Protein AF-V5HRP5-F1 (afdb_monomer)

Foldseek 3Di:
DQVVLVVVCVVVVHDSLQKQWDDWDADPVRPDIDTDIDGDPDVVVVVVPPDQVSCVVSVNHDPPPDPDPVVVVVDDDDDDDD

Solvent-accessible surface area (backbone atoms only — not comparable to full-atom values): 5371 Å² total; per-residue (Å²): 108,66,67,60,28,47,52,50,15,63,75,69,75,50,62,47,87,35,40,49,75,46,80,70,45,67,44,93,89,72,84,48,71,52,64,49,73,48,77,46,97,42,63,68,59,45,66,72,71,49,57,66,72,58,34,32,74,71,71,75,34,80,81,73,85,74,68,59,73,80,68,60,77,76,69,77,81,85,87,87,85,134

Radius of gyration: 18.67 Å; Cα contacts (8 Å, |Δi|>4): 65; chains: 1; bounding box: 49×23×58 Å

Organism: Ixodes ricinus (NCBI:txid34613)

InterPro domains:
  IPR001976 Sm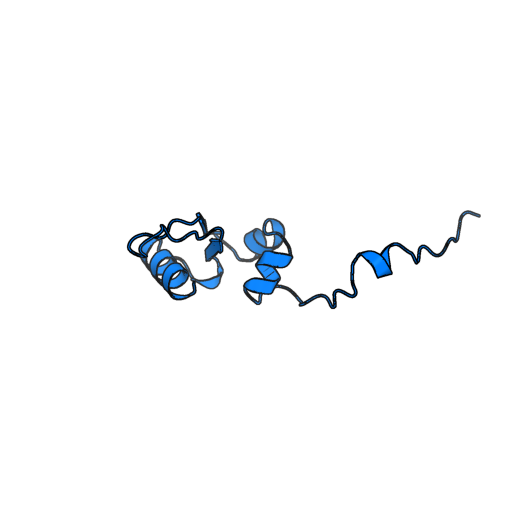all ribosomal subunit protein eS24 [PF01282] (1-59)
  IPR001976 Small ribosomal subunit protein eS24 [PTHR10496] (1-73)
  IPR012678 Ribosomal protein uL23/eL15/eS24 core domain superfamily [SSF54189] (1-67)
  IPR018098 Small ribosomal subunit protein eS24 conserved site [PS00529] (28-50)
  IPR053709 Eukaryotic Ribosomal Protein eS24 [G3DSA:3.30.70.3370] (1-82)

Mean predicted aligned error: 10.66 Å

Secondary structure (DSSP, 8-state):
-HHHHHHHHHHTT--GGGEEEEEEEEPTTSS-EEEEEEE-SSHHHHHHHS-HHHHHHTTSS-------HHHHTT--------

Nearest PDB structures (foldseek):
  7mq9-assembly1_LF  TM=9.231E-01  e=2.481E-08  Homo sapiens
  7oyc-assembly1_Y2  TM=9.367E-01  e=7.645E-08  Xenopus laevis
  9cai-assembly1_AY  TM=9.397E-01  e=1.931E-07  Caenorhabditis elegans
  7nwh-assembly1_YY  TM=8.947E-01  e=5.139E-08  Oryctolagus cuniculus
  8c3a-assembly1_a  TM=9.042E-01  e=4.273E-07  Candida albicans

pLDDT: mean 80.27, std 16.93, range [38.62, 95.56]

Structure (mmCIF, N/CA/C/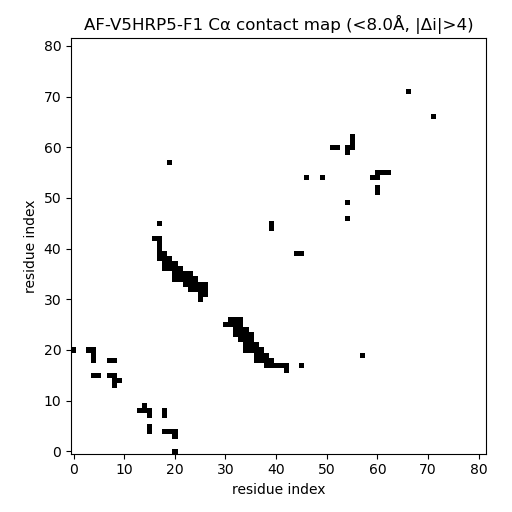O backbone):
data_AF-V5HRP5-F1
#
_entry.id   AF-V5HRP5-F1
#
loop_
_atom_site.group_PDB
_atom_site.id
_atom_site.type_symbol
_atom_site.label_atom_id
_atom_site.label_alt_id
_atom_site.label_comp_id
_atom_site.label_asym_id
_atom_site.label_entity_id
_atom_site.label_seq_id
_atom_site.pdbx_PDB_ins_code
_atom_site.Cartn_x
_atom_site.Cartn_y
_atom_site.Cartn_z
_atom_site.occupancy
_atom_site.B_iso_or_equiv
_atom_site.auth_seq_id
_atom_site.auth_comp_id
_atom_site.auth_asym_id
_atom_site.auth_atom_id
_atom_site.pdbx_PDB_model_num
ATOM 1 N N . LYS A 1 1 ? 0.016 -6.156 7.180 1.00 73.50 1 LYS A N 1
ATOM 2 C CA . LYS A 1 1 ? -0.193 -5.339 5.950 1.00 73.50 1 LYS A CA 1
ATOM 3 C C . LYS A 1 1 ? -1.439 -5.764 5.185 1.00 73.50 1 LYS A C 1
ATOM 5 O O . LYS A 1 1 ? -2.071 -4.893 4.608 1.00 73.50 1 LYS A O 1
ATOM 10 N N . THR A 1 2 ? -1.763 -7.057 5.170 1.00 84.81 2 THR A N 1
ATOM 11 C CA . THR A 1 2 ? -2.962 -7.608 4.526 1.00 84.81 2 THR A CA 1
ATOM 12 C C . THR A 1 2 ? -4.239 -6.914 4.994 1.00 84.81 2 THR A C 1
ATOM 14 O O . THR A 1 2 ? -4.943 -6.376 4.159 1.00 84.81 2 THR A O 1
ATOM 17 N N . GLU A 1 3 ? -4.427 -6.725 6.302 1.00 90.31 3 GLU A N 1
ATOM 18 C CA . GLU A 1 3 ? -5.590 -5.990 6.837 1.00 90.31 3 GLU A CA 1
ATOM 19 C C . GLU A 1 3 ? -5.729 -4.555 6.299 1.00 90.31 3 GLU A C 1
ATOM 21 O O . GLU A 1 3 ? -6.828 -4.076 6.040 1.00 90.31 3 GLU A O 1
ATOM 26 N N . VAL A 1 4 ? -4.611 -3.840 6.114 1.00 91.25 4 VAL A N 1
ATOM 27 C CA . VAL A 1 4 ? -4.633 -2.480 5.550 1.00 91.25 4 VAL A CA 1
ATOM 28 C C . VAL A 1 4 ? -4.991 -2.526 4.064 1.00 91.25 4 VAL A C 1
ATOM 30 O O . VAL A 1 4 ? -5.741 -1.674 3.602 1.00 91.25 4 VAL A O 1
ATOM 33 N N . ARG A 1 5 ? -4.494 -3.529 3.324 1.00 91.06 5 ARG A N 1
ATOM 34 C CA . ARG A 1 5 ? -4.893 -3.773 1.928 1.00 91.06 5 ARG A CA 1
ATOM 35 C C . ARG A 1 5 ? -6.383 -4.069 1.824 1.00 91.06 5 ARG A C 1
ATOM 37 O O . ARG A 1 5 ? -7.038 -3.461 0.994 1.00 91.06 5 ARG A O 1
ATOM 44 N N . GLU A 1 6 ? -6.908 -4.943 2.674 1.00 93.12 6 GLU A N 1
ATOM 45 C CA . GLU A 1 6 ? -8.325 -5.318 2.689 1.00 93.12 6 GLU A CA 1
ATOM 46 C C . GLU A 1 6 ? -9.216 -4.111 2.988 1.00 93.12 6 GLU A C 1
ATOM 48 O O . GLU A 1 6 ? -10.140 -3.823 2.228 1.00 93.12 6 GLU A O 1
ATOM 53 N N . LYS A 1 7 ? -8.883 -3.327 4.021 1.00 94.31 7 LYS A N 1
ATOM 54 C CA . LYS A 1 7 ? -9.615 -2.094 4.346 1.00 94.31 7 LYS A CA 1
ATOM 55 C C . LYS A 1 7 ? -9.591 -1.082 3.203 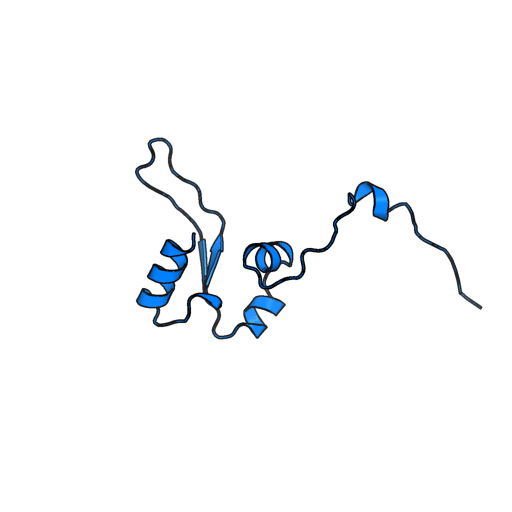1.00 94.31 7 LYS A C 1
ATOM 57 O O . LYS A 1 7 ? -10.633 -0.531 2.871 1.00 94.31 7 LYS A O 1
ATOM 62 N N . LEU A 1 8 ? -8.429 -0.853 2.588 1.00 92.94 8 LEU A N 1
ATOM 63 C CA . LEU A 1 8 ? -8.320 0.045 1.435 1.00 92.94 8 LEU A CA 1
ATOM 64 C C . LEU A 1 8 ? -9.103 -0.490 0.233 1.00 92.94 8 LEU A C 1
ATOM 66 O O . LEU A 1 8 ? -9.786 0.281 -0.431 1.00 92.94 8 LEU A O 1
ATOM 70 N N . SER A 1 9 ? -9.057 -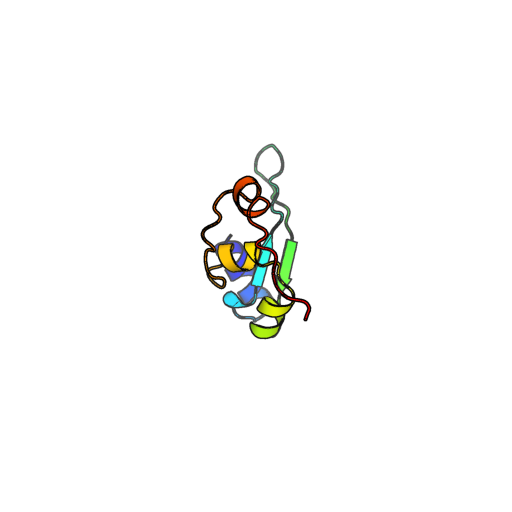1.800 -0.013 1.00 93.69 9 SER A N 1
ATOM 71 C CA . SER A 1 9 ? -9.793 -2.425 -1.110 1.00 93.69 9 SER A CA 1
ATOM 72 C C . SER A 1 9 ? -11.306 -2.260 -0.948 1.00 93.69 9 SER A C 1
ATOM 74 O O . SER A 1 9 ? -11.981 -1.861 -1.890 1.00 93.69 9 SER A O 1
ATOM 76 N N . ALA A 1 10 ? -11.817 -2.411 0.277 1.00 95.00 10 ALA A N 1
ATOM 77 C CA . ALA A 1 10 ? -13.220 -2.169 0.591 1.00 95.00 10 ALA A CA 1
ATOM 78 C C . ALA A 1 10 ? -13.604 -0.681 0.484 1.00 95.00 10 ALA A C 1
ATOM 80 O O . ALA A 1 10 ? -14.656 -0.363 -0.061 1.00 95.00 10 ALA A O 1
ATOM 81 N N . MET A 1 11 ? -12.757 0.240 0.965 1.00 95.56 11 MET A N 1
ATOM 82 C CA . MET A 1 11 ? -13.027 1.687 0.903 1.00 95.56 11 MET A CA 1
ATOM 83 C C . MET A 1 11 ? -13.075 2.223 -0.529 1.00 95.56 11 MET A C 1
ATOM 85 O O . MET A 1 11 ? -13.900 3.080 -0.832 1.00 95.56 11 MET A O 1
ATOM 89 N N . TYR A 1 12 ? -12.186 1.734 -1.394 1.00 93.25 12 TYR A N 1
ATOM 90 C CA . TYR A 1 12 ? -12.061 2.191 -2.780 1.00 93.25 12 TYR A CA 1
ATOM 91 C C . TYR A 1 12 ? -12.728 1.248 -3.791 1.00 93.25 12 TYR A C 1
ATOM 93 O O . TYR A 1 12 ? -12.532 1.412 -4.990 1.00 93.25 12 TYR A O 1
ATOM 101 N N . ASN A 1 13 ? -13.518 0.279 -3.314 1.00 91.81 13 ASN A N 1
ATOM 102 C CA . ASN A 1 13 ? -14.250 -0.698 -4.123 1.00 91.81 13 ASN A CA 1
ATOM 103 C C . ASN A 1 13 ? -13.382 -1.382 -5.196 1.00 91.81 13 ASN A C 1
ATOM 105 O O . ASN A 1 13 ? -13.752 -1.494 -6.364 1.00 91.81 13 ASN A O 1
ATOM 109 N N . THR A 1 14 ? -12.191 -1.800 -4.785 1.00 91.56 14 THR A N 1
ATOM 110 C CA . THR A 1 14 ? -11.208 -2.484 -5.624 1.00 91.56 14 THR A CA 1
ATOM 111 C C . THR A 1 14 ? -10.871 -3.841 -5.017 1.00 91.56 14 THR A C 1
ATOM 113 O O . THR A 1 14 ? -11.309 -4.174 -3.913 1.00 91.56 14 THR A O 1
ATOM 116 N N . THR A 1 15 ? -10.090 -4.648 -5.721 1.00 90.44 15 THR A N 1
ATOM 117 C CA . THR A 1 15 ? -9.653 -5.953 -5.238 1.00 90.44 15 THR A CA 1
ATOM 118 C C . THR A 1 15 ? -8.297 -5.832 -4.526 1.00 90.44 15 THR A C 1
ATOM 120 O O . THR A 1 15 ? -7.452 -5.008 -4.880 1.00 90.44 15 THR A O 1
ATOM 123 N N . PRO A 1 16 ? -8.044 -6.599 -3.452 1.00 90.12 16 PRO A N 1
ATOM 124 C CA . PRO A 1 16 ? -6.855 -6.400 -2.624 1.00 90.12 16 PRO A CA 1
ATOM 125 C C . PRO A 1 16 ? -5.543 -6.752 -3.335 1.00 90.12 16 PRO A C 1
ATOM 127 O O . PRO A 1 16 ? -4.477 -6.390 -2.840 1.00 90.12 16 PRO A O 1
ATOM 130 N N . ASP A 1 17 ? -5.577 -7.494 -4.436 1.00 88.38 17 ASP A N 1
ATOM 131 C CA . ASP A 1 17 ? -4.438 -7.875 -5.280 1.00 88.38 17 ASP A CA 1
ATOM 132 C C . ASP A 1 17 ? -3.831 -6.694 -6.048 1.00 88.38 17 ASP A C 1
ATOM 134 O O . ASP A 1 17 ? -2.612 -6.669 -6.227 1.00 88.38 17 ASP A O 1
ATOM 138 N N . VAL A 1 18 ? -4.630 -5.682 -6.403 1.00 92.25 18 VAL A N 1
ATOM 139 C CA . VAL A 1 18 ? -4.145 -4.462 -7.077 1.00 92.25 18 VAL A CA 1
ATOM 140 C C . VAL A 1 18 ? -3.729 -3.345 -6.107 1.00 92.25 18 VAL A C 1
ATOM 142 O O . VAL A 1 18 ? -3.304 -2.270 -6.532 1.00 92.25 18 VAL A O 1
ATOM 145 N N . VAL A 1 19 ? -3.789 -3.602 -4.793 1.00 93.00 19 VAL A N 1
ATOM 146 C CA . VAL A 1 19 ? -3.411 -2.649 -3.737 1.00 93.00 19 VAL A CA 1
ATOM 147 C C . VAL A 1 19 ? -2.013 -2.958 -3.185 1.00 93.00 19 VAL A C 1
ATOM 149 O O . VAL A 1 19 ? -1.767 -4.000 -2.567 1.00 93.00 19 VAL A O 1
ATOM 152 N N . PHE A 1 20 ? -1.088 -2.008 -3.322 1.00 91.50 20 PHE A N 1
ATOM 153 C CA . PHE A 1 20 ? 0.307 -2.133 -2.893 1.00 91.50 20 PHE A CA 1
ATOM 154 C C . PHE A 1 20 ? 0.635 -1.168 -1.757 1.00 91.50 20 PHE A C 1
ATOM 156 O O . PHE A 1 20 ? 0.791 0.029 -1.971 1.00 91.50 20 PHE A O 1
ATOM 163 N N . CYS A 1 21 ? 0.817 -1.696 -0.540 1.00 92.00 21 CYS A N 1
ATOM 164 C CA . CYS A 1 21 ? 1.118 -0.878 0.639 1.00 92.00 21 CYS A CA 1
ATOM 165 C C . CYS A 1 21 ? 2.591 -0.974 1.088 1.00 92.00 21 CYS A C 1
ATOM 167 O O . CYS A 1 21 ? 3.121 -2.057 1.400 1.00 92.00 21 CYS A O 1
ATOM 169 N N . PHE A 1 22 ? 3.262 0.169 1.229 1.00 90.19 22 PHE A N 1
ATOM 170 C CA . PHE A 1 22 ? 4.687 0.258 1.563 1.00 90.19 22 PHE A CA 1
ATOM 171 C C . PHE A 1 22 ? 5.014 1.440 2.483 1.00 90.19 22 PHE A C 1
ATOM 173 O O . PHE A 1 22 ? 4.159 2.235 2.853 1.00 90.19 22 PHE A O 1
ATOM 180 N N . GLY A 1 23 ? 6.273 1.497 2.929 1.00 91.31 23 GLY A N 1
ATOM 181 C CA . GLY A 1 23 ? 6.780 2.636 3.698 1.00 91.31 23 GLY A CA 1
ATOM 182 C C . GLY A 1 23 ? 6.149 2.846 5.076 1.00 91.31 23 GLY A C 1
ATOM 183 O O . GLY A 1 23 ? 6.261 3.942 5.607 1.00 91.31 23 GLY A O 1
ATOM 184 N N . PHE A 1 24 ? 5.499 1.834 5.661 1.00 92.75 24 PHE A N 1
ATOM 185 C CA . PHE A 1 24 ? 4.900 1.980 6.986 1.00 92.75 24 PHE A CA 1
ATOM 186 C C . PHE A 1 24 ? 5.954 2.291 8.051 1.00 92.75 24 PHE A C 1
ATOM 188 O O . PHE A 1 24 ? 6.927 1.548 8.196 1.00 92.75 24 PHE A O 1
ATOM 195 N N . ARG A 1 25 ? 5.719 3.354 8.820 1.00 93.12 25 ARG A N 1
ATOM 196 C CA . ARG A 1 25 ? 6.451 3.694 10.040 1.00 93.12 25 ARG A CA 1
ATOM 197 C C . ARG A 1 25 ? 5.463 3.905 11.173 1.00 93.12 25 ARG A C 1
ATOM 199 O O . ARG A 1 25 ? 4.502 4.659 11.033 1.00 93.12 25 ARG A O 1
ATOM 206 N N . THR A 1 26 ? 5.718 3.248 12.292 1.00 93.56 26 THR A N 1
ATOM 207 C CA . THR A 1 26 ? 4.942 3.426 13.518 1.00 93.56 26 THR A CA 1
ATOM 208 C C . THR A 1 26 ? 5.585 4.522 14.357 1.00 93.56 26 THR A C 1
ATOM 210 O O . THR A 1 26 ? 6.803 4.533 14.533 1.00 93.56 26 THR A O 1
ATOM 213 N N . GLN A 1 27 ? 4.775 5.459 14.840 1.00 93.81 27 GLN A N 1
ATOM 214 C CA . GLN A 1 27 ? 5.203 6.494 15.772 1.00 93.81 27 GLN A CA 1
ATOM 215 C C . GLN A 1 27 ? 5.625 5.851 17.100 1.00 93.81 27 GLN A C 1
ATOM 217 O O . GLN A 1 27 ? 5.033 4.863 17.540 1.00 93.81 27 GLN A O 1
ATOM 222 N N . PHE A 1 28 ? 6.650 6.415 17.744 1.00 89.94 28 PHE A N 1
ATOM 223 C CA . PHE A 1 28 ? 7.076 5.971 19.068 1.00 89.94 28 PHE A CA 1
ATOM 224 C C . PHE A 1 28 ? 5.899 6.048 20.053 1.00 89.94 28 PHE A C 1
ATOM 226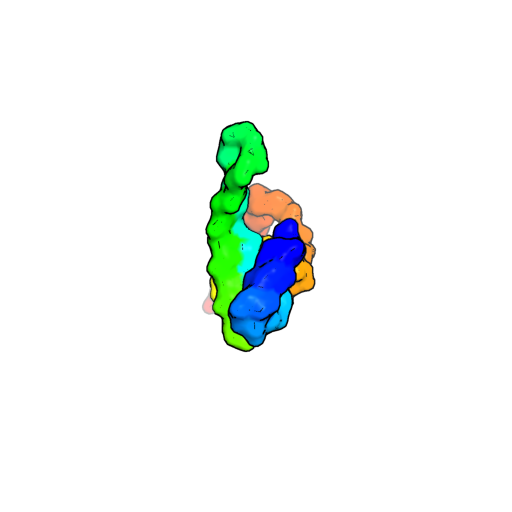 O O . PHE A 1 28 ? 5.170 7.038 20.070 1.00 89.94 28 PHE A O 1
ATOM 233 N N . GLY A 1 29 ? 5.675 4.979 20.820 1.00 92.62 29 GLY A N 1
ATOM 234 C CA . GLY A 1 29 ? 4.487 4.832 21.671 1.00 92.62 29 GLY A CA 1
ATOM 235 C C . GLY A 1 29 ? 3.287 4.131 21.013 1.00 92.62 29 GLY A C 1
ATOM 236 O O . GLY A 1 29 ? 2.285 3.915 21.681 1.00 92.62 29 GLY A O 1
ATOM 237 N N . GLY A 1 30 ? 3.364 3.731 19.736 1.00 88.62 30 GLY A N 1
ATOM 238 C CA . GLY A 1 30 ? 2.481 2.704 19.152 1.00 88.62 30 GLY A CA 1
ATOM 239 C C . GLY A 1 30 ? 1.045 3.116 18.797 1.00 88.62 30 GLY A C 1
ATOM 240 O O . GLY A 1 30 ? 0.297 2.287 18.293 1.00 88.62 30 GLY A O 1
ATOM 241 N N . GLY A 1 31 ? 0.649 4.375 19.007 1.00 91.69 31 GLY A N 1
ATOM 242 C CA . GLY A 1 31 ? -0.730 4.828 18.761 1.00 91.69 31 GLY A CA 1
ATOM 243 C C . GLY A 1 31 ? -1.056 5.207 17.312 1.00 91.69 31 GLY A C 1
ATOM 244 O O . GLY A 1 31 ? -2.226 5.322 16.953 1.00 91.69 31 GLY A O 1
ATOM 245 N N . LYS A 1 32 ? -0.041 5.440 16.469 1.00 93.12 32 LYS A N 1
ATOM 246 C CA . LYS A 1 32 ? -0.219 5.862 15.071 1.00 93.12 32 LYS A CA 1
ATOM 247 C C . LYS A 1 32 ? 0.823 5.214 14.172 1.00 93.12 32 LYS A C 1
ATOM 249 O O . LYS A 1 32 ? 2.005 5.173 14.510 1.00 93.12 32 LYS A O 1
ATOM 254 N N . THR A 1 33 ? 0.397 4.782 12.992 1.00 93.69 33 THR A N 1
ATOM 255 C CA . THR A 1 33 ? 1.279 4.286 11.935 1.00 93.69 33 THR A CA 1
ATOM 256 C C . THR A 1 33 ? 0.942 5.010 10.644 1.00 93.69 33 THR A C 1
ATOM 258 O O . THR A 1 33 ? -0.211 5.019 10.222 1.00 93.69 33 THR A O 1
ATOM 261 N N . SER A 1 34 ? 1.952 5.589 10.005 1.00 93.69 34 SER A N 1
ATOM 262 C CA . SER A 1 34 ? 1.820 6.258 8.709 1.00 93.69 34 SER A CA 1
ATOM 263 C C . SER A 1 34 ? 2.461 5.400 7.629 1.00 93.69 34 SER A C 1
ATOM 265 O O . SER A 1 34 ? 3.470 4.745 7.882 1.00 93.69 34 SER A O 1
ATOM 267 N N . GLY A 1 35 ? 1.905 5.395 6.423 1.00 93.44 35 GLY A N 1
ATOM 268 C CA . GLY A 1 35 ? 2.445 4.659 5.284 1.00 93.44 35 GLY A CA 1
ATOM 269 C C . GLY A 1 35 ? 1.826 5.135 3.978 1.00 93.44 35 GLY A C 1
ATOM 270 O O . GLY A 1 35 ? 0.993 6.037 3.976 1.00 93.44 35 GLY A O 1
ATOM 271 N N . PHE A 1 36 ? 2.234 4.510 2.879 1.00 93.81 36 PHE A N 1
ATOM 272 C CA . PHE A 1 36 ? 1.760 4.834 1.537 1.00 93.81 36 PHE A CA 1
ATOM 273 C C . PHE A 1 36 ? 1.119 3.605 0.894 1.00 93.81 36 PHE A C 1
ATOM 275 O O . PHE A 1 36 ? 1.506 2.464 1.181 1.00 93.81 36 PHE A O 1
ATOM 282 N N . ALA A 1 37 ? 0.153 3.842 0.010 1.00 93.25 37 ALA A N 1
ATOM 283 C CA . ALA A 1 37 ? -0.472 2.812 -0.802 1.00 93.25 37 ALA A CA 1
ATOM 284 C C . ALA A 1 37 ? -0.624 3.291 -2.248 1.00 93.25 37 ALA A C 1
ATOM 286 O O . ALA A 1 37 ? -0.887 4.467 -2.484 1.00 93.25 37 ALA A O 1
ATOM 287 N N . LEU A 1 38 ? -0.452 2.368 -3.189 1.00 93.12 38 LEU A N 1
ATOM 288 C CA . LEU A 1 38 ? -0.763 2.551 -4.604 1.00 93.12 38 LEU A CA 1
ATOM 289 C C . LEU A 1 38 ? -1.878 1.574 -4.966 1.00 93.12 38 LEU A C 1
ATOM 291 O O . LEU A 1 38 ? -1.818 0.406 -4.576 1.00 93.12 38 LEU A O 1
ATOM 295 N N . ILE A 1 39 ? -2.893 2.065 -5.669 1.00 93.25 39 ILE A N 1
ATOM 296 C CA . ILE A 1 39 ? -4.020 1.276 -6.163 1.00 93.25 39 ILE A CA 1
ATOM 297 C C . ILE A 1 39 ? -3.972 1.372 -7.681 1.00 93.25 39 ILE A C 1
ATOM 299 O O . ILE A 1 39 ? -3.988 2.477 -8.222 1.00 93.25 39 ILE A O 1
ATOM 303 N N . TYR A 1 40 ? -3.848 0.228 -8.343 1.00 92.38 40 TYR A N 1
ATOM 304 C CA . TYR A 1 40 ? -3.841 0.139 -9.800 1.00 92.38 40 TYR A CA 1
ATOM 305 C C . TYR A 1 40 ? -5.199 -0.349 -10.307 1.00 92.38 40 TYR A C 1
ATOM 307 O O . TYR A 1 40 ? -5.872 -1.109 -9.618 1.00 92.38 40 TYR A O 1
ATOM 315 N N . ASP A 1 41 ? -5.564 0.024 -11.534 1.00 89.62 41 ASP A N 1
ATOM 316 C CA . ASP A 1 41 ? -6.775 -0.503 -12.180 1.00 89.62 41 ASP A CA 1
ATOM 317 C C . ASP A 1 41 ? -6.606 -1.974 -12.588 1.00 89.62 41 ASP A C 1
ATOM 319 O O . ASP A 1 41 ? -7.552 -2.755 -12.541 1.00 89.62 41 ASP A O 1
ATOM 323 N N . THR A 1 42 ? -5.387 -2.370 -12.982 1.00 89.94 42 THR A N 1
ATOM 324 C CA . THR A 1 42 ? -5.066 -3.744 -13.392 1.00 89.94 42 THR A CA 1
ATOM 325 C C . THR A 1 42 ? -3.719 -4.215 -12.845 1.00 89.94 42 THR A C 1
ATOM 327 O O . THR A 1 42 ? -2.801 -3.428 -12.583 1.00 89.94 42 THR A O 1
ATOM 330 N N . LEU A 1 43 ? -3.566 -5.538 -12.722 1.00 88.06 43 LEU A N 1
ATOM 331 C CA . LEU A 1 43 ? -2.304 -6.165 -12.315 1.00 88.06 43 LEU A CA 1
ATOM 332 C C . LEU A 1 43 ? -1.173 -5.967 -13.333 1.00 88.06 43 LEU A C 1
ATOM 334 O O . LEU A 1 43 ? -0.002 -5.988 -12.951 1.00 88.06 43 LEU A O 1
ATOM 338 N N . ASP A 1 44 ? -1.489 -5.764 -14.611 1.00 89.31 44 ASP A N 1
ATOM 339 C CA . ASP A 1 44 ? -0.478 -5.567 -15.654 1.00 89.31 44 ASP A CA 1
ATOM 340 C C . ASP A 1 44 ? 0.250 -4.235 -15.480 1.00 89.31 44 ASP A C 1
ATOM 342 O O . ASP A 1 44 ? 1.482 -4.174 -15.566 1.00 89.31 44 ASP A O 1
ATOM 346 N N . PHE A 1 45 ? -0.490 -3.176 -15.135 1.00 89.38 45 PHE A N 1
ATOM 347 C CA . PHE A 1 45 ? 0.112 -1.896 -14.775 1.00 89.38 45 PHE A CA 1
ATOM 348 C C . PHE A 1 45 ? 0.954 -2.018 -13.509 1.00 89.38 45 PHE A C 1
ATOM 350 O O . PHE A 1 45 ? 2.089 -1.537 -13.485 1.00 89.38 45 PHE A O 1
ATOM 357 N N . ALA A 1 46 ? 0.457 -2.730 -12.496 1.00 88.56 46 ALA A N 1
ATOM 358 C CA . ALA A 1 46 ? 1.231 -2.971 -11.287 1.00 88.56 46 ALA A CA 1
ATOM 359 C C . ALA A 1 46 ? 2.570 -3.659 -11.603 1.00 88.56 46 ALA A C 1
ATOM 361 O O . ALA A 1 46 ? 3.617 -3.176 -11.183 1.00 88.56 46 ALA A O 1
ATOM 362 N N . LYS A 1 47 ? 2.577 -4.727 -12.412 1.00 87.62 47 LYS A N 1
ATOM 363 C CA . LYS A 1 47 ? 3.808 -5.445 -12.799 1.00 87.62 47 LYS A CA 1
ATOM 364 C C . LYS A 1 47 ? 4.784 -4.592 -13.611 1.00 87.62 47 LYS A C 1
ATOM 366 O O . LYS A 1 47 ? 5.992 -4.781 -13.487 1.00 87.62 47 LYS A O 1
ATOM 371 N N . LYS A 1 48 ? 4.277 -3.673 -14.438 1.00 89.50 48 LYS A N 1
ATOM 372 C CA . LYS A 1 48 ? 5.099 -2.789 -15.276 1.00 89.50 48 LYS A CA 1
ATOM 373 C C . LYS A 1 48 ? 5.787 -1.683 -14.473 1.00 89.50 48 LYS A C 1
ATOM 375 O O . LYS A 1 48 ? 6.923 -1.332 -14.786 1.00 89.50 48 LYS A O 1
ATOM 380 N N . PHE A 1 49 ? 5.101 -1.120 -13.479 1.00 87.94 49 PHE A N 1
ATOM 381 C CA . PHE A 1 49 ? 5.570 0.066 -12.754 1.00 87.94 49 PHE A CA 1
ATOM 382 C C . PHE A 1 49 ? 6.166 -0.237 -11.373 1.00 87.94 49 PHE A C 1
ATOM 384 O O . PHE A 1 49 ? 6.989 0.539 -10.880 1.00 87.94 49 PHE A O 1
ATOM 391 N N . GLU A 1 50 ? 5.786 -1.342 -10.731 1.00 86.62 50 GLU A N 1
ATOM 392 C CA . GLU A 1 50 ? 6.346 -1.714 -9.434 1.00 86.62 50 GLU A CA 1
ATOM 393 C C . GLU A 1 50 ? 7.772 -2.277 -9.570 1.00 86.62 50 GLU A C 1
ATOM 395 O O . GLU A 1 50 ? 8.043 -3.147 -10.401 1.00 86.62 50 GLU A O 1
ATOM 400 N N . PRO A 1 51 ? 8.705 -1.865 -8.697 1.00 89.12 51 PRO A N 1
ATOM 401 C CA . PRO A 1 51 ? 10.004 -2.506 -8.579 1.00 89.12 51 PRO A CA 1
ATOM 402 C C . PRO A 1 51 ? 9.885 -4.006 -8.279 1.00 89.12 51 PRO A C 1
ATOM 404 O O . PRO A 1 51 ? 9.117 -4.417 -7.404 1.00 89.12 51 PRO A O 1
ATOM 407 N N . LYS A 1 52 ? 10.744 -4.821 -8.909 1.00 85.06 52 LYS A N 1
ATOM 408 C CA . LYS A 1 52 ? 10.746 -6.293 -8.776 1.00 85.06 52 LYS A CA 1
ATOM 409 C C . LYS A 1 52 ? 10.687 -6.781 -7.321 1.00 85.06 52 LYS A C 1
ATOM 411 O O . LYS A 1 52 ? 9.916 -7.679 -7.005 1.00 85.06 52 LYS A O 1
ATOM 416 N N . TYR A 1 53 ? 11.429 -6.151 -6.404 1.00 85.38 53 TYR A N 1
ATOM 417 C CA . TYR A 1 53 ? 11.442 -6.548 -4.989 1.00 85.38 53 TYR A CA 1
ATOM 418 C C . TYR A 1 53 ? 10.078 -6.385 -4.290 1.00 85.38 53 TYR A C 1
ATOM 420 O O . TYR A 1 53 ? 9.770 -7.140 -3.363 1.00 85.38 53 TYR A O 1
ATOM 428 N N . ARG A 1 54 ? 9.247 -5.419 -4.715 1.00 86.12 54 ARG A N 1
ATOM 429 C CA . ARG A 1 54 ? 7.885 -5.235 -4.188 1.00 86.12 54 ARG A CA 1
ATOM 430 C C . ARG A 1 54 ? 6.945 -6.302 -4.734 1.00 86.12 54 ARG A C 1
ATOM 432 O O . ARG A 1 54 ? 6.187 -6.877 -3.956 1.00 86.12 54 ARG A O 1
ATOM 439 N N . LEU A 1 55 ? 7.076 -6.650 -6.014 1.00 86.44 55 LEU A N 1
ATOM 440 C CA . LEU A 1 55 ? 6.336 -7.759 -6.622 1.00 86.44 55 LEU A CA 1
ATOM 441 C C . LEU A 1 55 ? 6.637 -9.089 -5.917 1.00 86.44 55 LEU A C 1
ATOM 443 O O . LEU A 1 55 ? 5.707 -9.787 -5.516 1.00 86.44 55 LEU A O 1
ATOM 447 N N . CYS A 1 56 ? 7.912 -9.407 -5.660 1.00 85.44 56 CYS A N 1
ATOM 448 C CA . CYS A 1 56 ? 8.293 -10.620 -4.924 1.00 85.44 56 CYS A CA 1
ATOM 449 C C . CYS A 1 56 ? 7.722 -10.635 -3.496 1.00 85.44 56 CYS A C 1
ATOM 451 O O . CYS A 1 56 ? 7.238 -11.663 -3.026 1.00 85.44 56 CYS A O 1
ATOM 453 N N . ARG A 1 57 ? 7.745 -9.491 -2.795 1.00 83.44 57 ARG A N 1
ATOM 454 C CA . ARG A 1 57 ? 7.188 -9.375 -1.434 1.00 83.44 57 ARG A CA 1
ATOM 455 C C . ARG A 1 57 ? 5.676 -9.604 -1.400 1.00 83.44 57 ARG A C 1
ATOM 457 O O . ARG A 1 57 ? 5.164 -10.090 -0.394 1.00 83.44 57 ARG A O 1
ATOM 464 N N . ASN A 1 58 ? 4.987 -9.250 -2.479 1.00 82.94 58 ASN A N 1
ATOM 465 C CA . ASN A 1 58 ? 3.549 -9.431 -2.634 1.00 82.94 58 ASN A CA 1
ATOM 466 C C . ASN A 1 58 ? 3.179 -10.781 -3.280 1.00 82.94 58 ASN A C 1
ATOM 468 O O . ASN A 1 58 ? 1.998 -11.016 -3.512 1.00 82.94 58 ASN A O 1
ATOM 472 N N . GLY A 1 59 ? 4.152 -11.663 -3.546 1.00 81.31 59 GLY A N 1
ATOM 473 C CA . GLY A 1 59 ? 3.919 -12.990 -4.131 1.00 81.31 59 GLY A CA 1
ATOM 474 C C . GLY A 1 59 ? 3.651 -12.991 -5.639 1.00 81.31 59 GLY A C 1
ATOM 475 O O . GLY A 1 59 ? 3.277 -14.019 -6.185 1.00 81.31 59 GLY A O 1
ATOM 476 N N . LEU A 1 60 ? 3.850 -11.854 -6.312 1.00 81.25 60 LEU A N 1
ATOM 477 C CA . LEU A 1 60 ? 3.592 -11.664 -7.745 1.00 81.25 60 LEU A CA 1
ATOM 478 C C . LEU A 1 60 ? 4.858 -11.753 -8.609 1.00 81.25 60 LEU A C 1
ATOM 480 O O . LEU A 1 60 ? 4.771 -11.704 -9.832 1.00 81.25 60 LEU A O 1
ATOM 484 N N . GLY A 1 61 ? 6.032 -11.827 -7.981 1.00 73.56 61 GLY A N 1
ATOM 485 C CA . GLY A 1 61 ? 7.322 -11.939 -8.654 1.00 73.56 61 GLY A CA 1
ATOM 486 C C . GLY A 1 61 ? 8.057 -13.207 -8.241 1.00 73.56 61 GLY A C 1
ATOM 487 O O . GLY A 1 61 ? 7.982 -13.624 -7.083 1.00 73.56 61 GLY A O 1
ATOM 488 N N . GLU A 1 62 ? 8.814 -13.787 -9.168 1.00 67.81 62 GLU A N 1
ATOM 489 C CA . GLU A 1 62 ? 9.710 -14.901 -8.866 1.00 67.81 62 GLU A CA 1
ATOM 490 C C . GLU A 1 62 ? 10.762 -14.459 -7.846 1.00 67.81 62 GLU A C 1
ATOM 492 O O . GLU A 1 62 ? 11.380 -13.398 -7.977 1.00 67.81 62 GLU A O 1
ATOM 497 N N . LYS A 1 63 ? 10.981 -15.265 -6.802 1.00 61.62 63 LYS A N 1
ATOM 498 C CA . LYS A 1 63 ? 12.121 -15.067 -5.904 1.00 61.62 63 LYS A CA 1
ATOM 499 C C . LYS A 1 63 ? 13.385 -15.4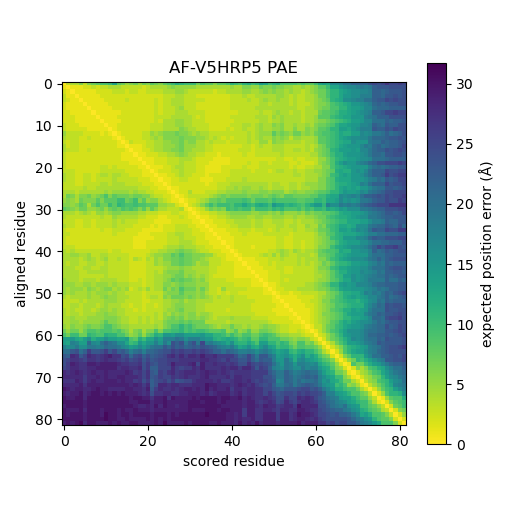02 -6.688 1.00 61.62 63 LYS A C 1
ATOM 501 O O . LYS A 1 63 ? 13.807 -16.554 -6.716 1.00 61.62 63 LYS A O 1
ATOM 506 N N . GLY A 1 64 ? 13.987 -14.397 -7.316 1.00 58.53 64 GLY A N 1
ATOM 507 C CA . GLY A 1 64 ? 15.324 -14.542 -7.875 1.00 58.53 64 GLY A CA 1
ATOM 508 C C . GLY A 1 64 ? 16.258 -15.058 -6.782 1.00 58.53 64 GLY A C 1
ATOM 509 O O . GLY A 1 64 ? 16.342 -14.463 -5.706 1.00 58.53 64 GLY A O 1
ATOM 510 N N . ARG A 1 65 ? 16.932 -16.187 -7.030 1.00 57.06 65 ARG A N 1
ATOM 511 C CA . ARG A 1 65 ? 18.061 -16.632 -6.208 1.00 57.06 65 ARG A CA 1
ATOM 512 C C . ARG A 1 65 ? 19.150 -15.572 -6.330 1.00 57.06 65 ARG A C 1
ATOM 514 O O . ARG A 1 65 ? 19.953 -15.600 -7.255 1.00 57.06 65 ARG A O 1
ATOM 521 N N . THR A 1 66 ? 19.177 -14.619 -5.412 1.00 51.72 66 THR A N 1
ATOM 522 C CA . THR A 1 66 ? 20.301 -13.697 -5.317 1.00 51.72 66 THR A CA 1
ATOM 523 C C . THR A 1 66 ? 21.410 -14.406 -4.554 1.00 51.72 66 THR A C 1
ATOM 525 O O . THR A 1 66 ? 21.489 -14.321 -3.329 1.00 51.72 66 THR A O 1
ATOM 528 N N . GLY A 1 67 ? 22.281 -15.103 -5.288 1.00 56.72 67 GLY A N 1
ATOM 529 C CA . GLY A 1 67 ? 23.694 -15.046 -4.926 1.00 56.72 67 GLY A CA 1
ATOM 530 C C . GLY A 1 67 ? 24.077 -13.567 -4.834 1.00 56.72 67 GLY A C 1
ATOM 531 O O . GLY A 1 67 ? 23.559 -12.748 -5.596 1.00 56.72 67 GLY A O 1
ATOM 532 N N . SER A 1 68 ? 24.874 -13.204 -3.837 1.00 57.91 68 SER A N 1
ATOM 533 C CA . SER A 1 68 ? 25.287 -11.828 -3.549 1.00 57.91 68 SER A CA 1
ATOM 534 C C . SER A 1 68 ? 25.627 -11.083 -4.848 1.00 57.91 68 SER A C 1
ATOM 536 O O . SER A 1 68 ? 26.390 -11.607 -5.654 1.00 57.91 68 SER A O 1
ATOM 538 N N . GLN A 1 69 ? 25.128 -9.856 -5.052 1.00 55.88 69 GLN A N 1
ATOM 539 C CA . GLN A 1 69 ? 25.499 -9.029 -6.221 1.00 55.88 69 GLN A CA 1
ATOM 540 C C . GLN A 1 69 ? 27.028 -8.874 -6.372 1.00 55.88 69 GLN A C 1
ATOM 542 O O . GLN A 1 69 ? 27.527 -8.708 -7.480 1.00 55.88 69 GLN A O 1
ATOM 547 N N . ALA A 1 70 ? 27.781 -9.008 -5.272 1.00 52.88 70 ALA A N 1
ATOM 548 C CA . ALA A 1 70 ? 29.242 -9.049 -5.272 1.00 52.88 70 ALA A CA 1
ATOM 549 C C . ALA A 1 70 ? 29.845 -10.255 -6.028 1.00 52.88 70 ALA A C 1
ATOM 551 O O . ALA A 1 70 ? 30.949 -10.143 -6.540 1.00 52.88 70 ALA A O 1
ATOM 552 N N . ALA A 1 71 ? 29.142 -11.388 -6.120 1.00 51.41 71 ALA A N 1
ATOM 553 C CA . ALA A 1 71 ? 29.618 -12.589 -6.812 1.00 51.41 71 ALA A CA 1
ATOM 554 C C . ALA A 1 71 ? 29.284 -12.597 -8.316 1.00 51.41 71 ALA A C 1
ATOM 556 O O . ALA A 1 71 ? 29.950 -13.284 -9.080 1.00 51.41 71 ALA A O 1
ATOM 557 N N . GLN A 1 72 ? 28.268 -11.839 -8.748 1.00 53.34 72 GLN A N 1
ATOM 558 C CA . GLN A 1 72 ? 27.812 -11.828 -10.147 1.00 53.34 72 GLN A CA 1
ATOM 559 C C . GLN A 1 72 ? 28.574 -10.823 -11.022 1.00 53.34 72 GLN A C 1
ATOM 561 O O . GLN A 1 72 ? 28.683 -11.035 -12.221 1.00 53.34 72 GLN A O 1
ATOM 566 N N . ARG A 1 73 ? 29.164 -9.768 -10.439 1.00 52.31 73 ARG A N 1
ATOM 567 C CA . ARG A 1 73 ? 29.931 -8.759 -11.196 1.00 52.31 73 ARG A CA 1
ATOM 568 C C . ARG A 1 73 ? 31.317 -9.239 -11.666 1.00 52.31 73 ARG A C 1
ATOM 570 O O . ARG A 1 73 ? 31.979 -8.526 -12.406 1.00 52.31 73 ARG A O 1
ATOM 577 N N . THR A 1 74 ? 31.770 -10.415 -11.227 1.00 53.91 74 THR A N 1
ATOM 578 C CA . THR A 1 74 ? 33.110 -10.955 -11.543 1.00 53.91 74 THR A CA 1
ATOM 579 C C . THR A 1 74 ? 33.105 -11.918 -12.738 1.00 53.91 74 THR A C 1
ATOM 581 O O . THR A 1 74 ? 34.165 -12.356 -13.165 1.00 53.91 74 THR A O 1
ATOM 584 N N . GLN A 1 75 ? 31.944 -12.258 -13.303 1.00 49.38 75 GLN A N 1
ATOM 585 C CA . GLN A 1 75 ? 31.854 -13.158 -14.457 1.00 49.38 75 GLN A CA 1
ATOM 586 C C . GLN A 1 75 ? 31.281 -12.411 -15.664 1.00 49.38 75 GLN A C 1
ATOM 588 O O . GLN A 1 75 ? 30.111 -12.551 -15.994 1.00 49.38 75 GLN A O 1
ATOM 593 N N . GLU A 1 76 ? 32.124 -11.606 -16.307 1.00 55.38 76 GLU A N 1
ATOM 594 C CA . GLU A 1 76 ? 31.932 -11.182 -17.697 1.00 55.38 76 GLU A CA 1
ATOM 595 C C . GLU A 1 76 ? 32.756 -12.147 -18.574 1.00 55.38 76 GLU A C 1
ATOM 597 O O . GLU A 1 76 ? 33.987 -12.053 -18.562 1.00 55.38 76 GLU A O 1
ATOM 602 N N . PRO A 1 77 ? 32.158 -13.112 -19.295 1.00 44.62 77 PRO A N 1
ATOM 603 C CA . PRO A 1 77 ? 32.852 -13.771 -20.389 1.00 44.62 77 PRO A CA 1
ATOM 604 C C . PRO A 1 77 ? 32.783 -12.884 -21.641 1.00 44.62 77 PRO A C 1
ATOM 606 O O . PRO A 1 77 ? 31.713 -12.531 -22.128 1.00 44.62 77 PRO A O 1
ATOM 609 N N . ASN A 1 78 ? 33.975 -12.508 -22.098 1.00 55.38 78 ASN A N 1
ATOM 610 C CA . ASN A 1 78 ? 34.308 -11.947 -23.405 1.00 55.38 78 ASN A CA 1
ATOM 611 C C . ASN A 1 78 ? 33.883 -12.904 -24.542 1.00 55.38 78 ASN A C 1
ATOM 613 O O . ASN A 1 78 ? 33.883 -14.101 -24.275 1.00 55.38 78 ASN A O 1
ATOM 617 N N . GLU A 1 79 ? 33.634 -12.364 -25.754 1.00 47.25 79 GLU A N 1
ATOM 618 C CA . GLU A 1 79 ? 33.360 -12.997 -27.083 1.00 47.25 79 GLU A CA 1
ATOM 619 C C . GLU A 1 79 ? 32.016 -12.496 -27.674 1.00 47.25 79 GLU A C 1
ATOM 621 O O . GLU 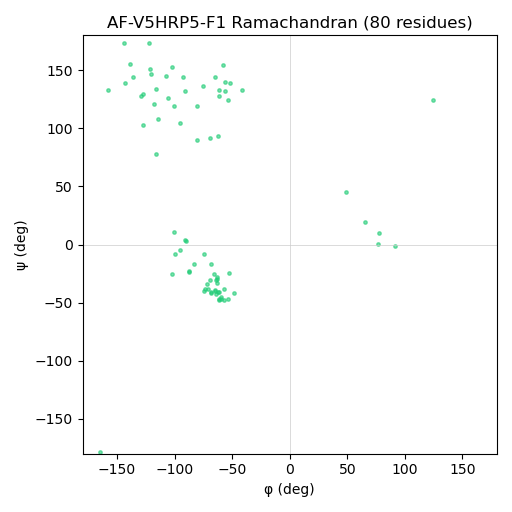A 1 79 ? 30.999 -12.513 -26.997 1.00 47.25 79 GLU A O 1
ATOM 626 N N . GLU A 1 80 ? 31.882 -11.929 -28.879 1.00 45.91 80 GLU A N 1
ATOM 627 C CA . GLU A 1 80 ? 32.600 -12.064 -30.151 1.00 45.91 80 GLU A CA 1
ATOM 628 C C . GLU A 1 80 ? 32.380 -10.797 -31.009 1.00 45.91 80 GLU A C 1
ATOM 630 O O . GL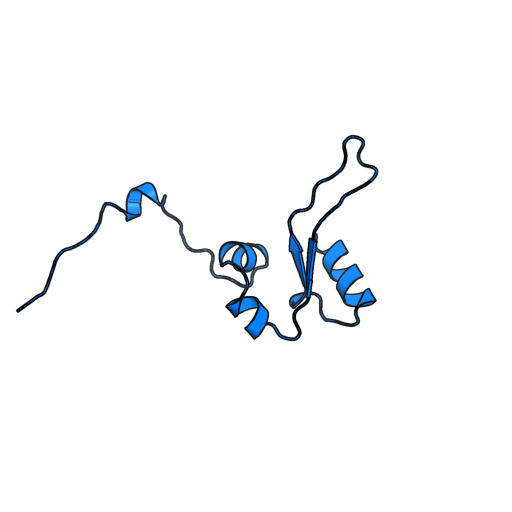U A 1 80 ? 31.250 -10.343 -31.194 1.00 45.91 80 GLU A O 1
ATOM 635 N N . GLY A 1 81 ? 33.455 -10.248 -31.577 1.00 40.84 81 GLY A N 1
ATOM 636 C CA . GLY A 1 81 ? 33.402 -9.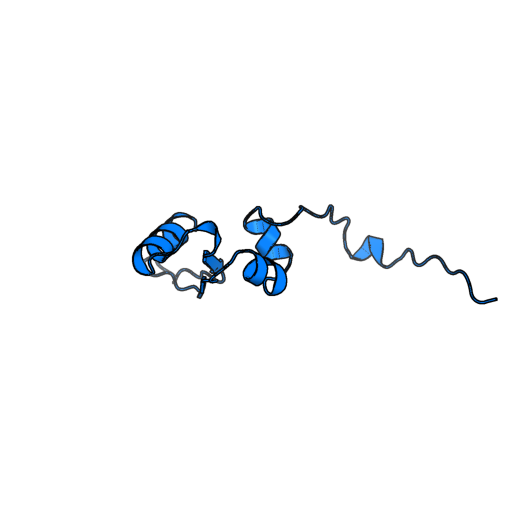332 -32.715 1.00 40.84 81 GLY A CA 1
ATOM 637 C C . GLY A 1 81 ? 34.336 -9.876 -33.788 1.00 40.84 81 GLY A C 1
ATOM 638 O O . GLY A 1 81 ? 35.551 -9.801 -33.619 1.00 40.84 81 GLY A O 1
ATOM 639 N N . SER A 1 82 ? 33.756 -10.497 -34.819 1.00 38.62 82 SER A N 1
ATOM 640 C CA . SER A 1 82 ? 34.430 -10.862 -36.075 1.00 38.62 82 SER A CA 1
ATOM 641 C C . SER A 1 82 ? 34.618 -9.636 -36.960 1.00 38.62 82 SER A C 1
ATOM 643 O O . SER A 1 82 ? 33.697 -8.785 -36.963 1.00 38.62 82 SER A O 1
#

Sequence (82 aa):
KTEVREKLSAMYNTTPDVVFCFGFRTQFGGGKTSGFALIYDTLDFAKKFEPKYRLCRNGLGEKGRTGSQAAQRTQEPNEEGS